Protein AF-A0A382LCH1-F1 (afdb_monomer)

Secondary structure (DSSP, 8-state):
-------HHHHHHH----S-SSSHHHHHHHHHHHHHHHHHSTTB-TTS-BHHHHHHHTT-HHHHHHHHHHHHHHHTTTSSSS-HHHHHHHHHHHHHHHHHHHHHHHHHHHHHTT-

Solvent-accessible surface area (backbone atoms only — not comparable to full-atom values): 6721 Å² total; per-residue (Å²): 133,85,83,72,87,75,52,76,71,59,55,58,66,74,65,69,69,70,90,64,95,62,66,58,53,61,52,50,56,51,46,52,57,50,54,57,48,52,70,76,39,95,47,45,46,101,82,67,56,33,71,63,59,61,37,39,75,69,74,43,34,40,62,53,21,52,51,49,29,52,50,29,62,72,35,49,56,67,61,83,36,81,37,65,67,31,58,53,49,29,53,52,28,46,56,52,24,50,54,37,46,57,53,50,54,53,54,54,54,58,62,59,72,78,107

Foldseek 3Di:
DDDPDDDPVNVCVVPPPPDDPDCVSVLVVVLVVVVVVVQVDPQQDPPRDGPLNVCLVVLNNLVVLVVLLVVLVVCACPPPGNDVVSVSSNVVSVVSNVVSVVVVVVVVVVVVVVD

pLDDT: mean 81.5, std 17.39, range [30.59, 98.5]

Structure (mmCIF, N/CA/C/O backbone):
data_AF-A0A382LCH1-F1
#
_entry.id   AF-A0A382LCH1-F1
#
loop_
_atom_site.group_PDB
_atom_site.id
_atom_site.type_symbol
_atom_site.label_atom_id
_atom_site.label_alt_id
_atom_site.label_comp_id
_atom_site.label_asym_id
_atom_site.label_entity_id
_atom_site.label_seq_id
_atom_site.pdbx_PDB_ins_code
_atom_site.Cartn_x
_atom_site.Cartn_y
_atom_site.Cartn_z
_atom_site.occupancy
_atom_site.B_iso_or_equiv
_atom_site.auth_seq_id
_atom_site.auth_comp_id
_atom_site.auth_asym_id
_atom_site.auth_atom_id
_atom_site.pdbx_PDB_model_num
ATOM 1 N N . MET A 1 1 ? 15.815 14.355 -9.493 1.00 36.97 1 MET A N 1
ATOM 2 C CA . MET A 1 1 ? 14.904 15.499 -9.274 1.00 36.97 1 MET A CA 1
ATOM 3 C C . MET A 1 1 ? 14.953 15.818 -7.784 1.00 36.97 1 MET A C 1
ATOM 5 O O . MET A 1 1 ? 14.702 14.916 -6.998 1.00 36.97 1 MET A O 1
ATOM 9 N N . LYS A 1 2 ? 15.425 17.004 -7.378 1.00 30.59 2 LYS A N 1
ATOM 10 C CA . LYS A 1 2 ? 15.464 17.397 -5.958 1.00 30.59 2 LYS A CA 1
ATOM 11 C C . LYS A 1 2 ? 14.111 18.018 -5.619 1.00 30.59 2 LYS A C 1
ATOM 13 O O . LYS A 1 2 ? 13.786 19.060 -6.179 1.00 30.59 2 LYS A O 1
ATOM 18 N N . PHE A 1 3 ? 13.329 17.376 -4.758 1.00 40.06 3 PHE A N 1
ATOM 19 C CA . PHE A 1 3 ? 12.147 18.009 -4.182 1.00 40.06 3 PHE A CA 1
ATOM 20 C C . PHE A 1 3 ? 12.634 18.937 -3.068 1.00 40.06 3 PHE A C 1
ATOM 22 O O . PHE A 1 3 ? 13.129 18.478 -2.041 1.00 40.06 3 PHE A O 1
ATOM 29 N N . ASN A 1 4 ? 12.606 20.244 -3.331 1.00 48.84 4 ASN A N 1
ATOM 30 C CA . ASN A 1 4 ? 12.900 21.255 -2.324 1.00 48.84 4 ASN A CA 1
ATOM 31 C C . ASN A 1 4 ? 11.756 21.286 -1.303 1.00 48.84 4 ASN A C 1
ATOM 33 O O . ASN A 1 4 ? 10.596 21.201 -1.693 1.00 48.84 4 ASN A O 1
ATOM 37 N N . ASN A 1 5 ? 12.134 21.389 -0.027 1.00 57.16 5 ASN A N 1
ATOM 38 C CA . ASN A 1 5 ? 11.314 21.485 1.183 1.00 57.16 5 ASN A CA 1
ATOM 39 C C . ASN A 1 5 ? 9.899 22.046 0.954 1.00 57.16 5 ASN A C 1
ATOM 41 O O . ASN A 1 5 ? 9.706 23.258 0.990 1.00 57.16 5 ASN A O 1
ATOM 45 N N . ILE A 1 6 ? 8.927 21.151 0.771 1.00 52.75 6 ILE A N 1
ATOM 46 C CA . ILE A 1 6 ? 7.509 21.479 0.912 1.00 52.75 6 ILE A CA 1
ATOM 47 C C . ILE A 1 6 ? 7.252 21.566 2.415 1.00 52.75 6 ILE A C 1
ATOM 49 O O . ILE A 1 6 ? 7.582 20.639 3.162 1.00 52.75 6 ILE A O 1
ATOM 53 N N . THR A 1 7 ? 6.738 22.699 2.876 1.00 58.38 7 THR A N 1
ATOM 54 C CA . THR A 1 7 ? 6.362 22.870 4.282 1.00 58.38 7 THR A CA 1
ATOM 55 C C . THR A 1 7 ? 5.134 22.013 4.602 1.00 58.38 7 THR A C 1
ATOM 57 O O . THR A 1 7 ? 4.312 21.738 3.729 1.00 58.38 7 THR A O 1
ATOM 60 N N . SER A 1 8 ? 4.988 21.572 5.854 1.00 55.56 8 SER A N 1
ATOM 61 C CA . SER A 1 8 ? 3.830 20.773 6.292 1.00 55.56 8 SER A CA 1
ATOM 62 C C . SER A 1 8 ? 2.488 21.434 5.934 1.00 55.56 8 SER A C 1
ATOM 64 O O . SER A 1 8 ? 1.535 20.743 5.583 1.00 55.56 8 SER A O 1
ATOM 66 N N . ASP A 1 9 ? 2.457 22.769 5.934 1.00 54.09 9 ASP A N 1
ATOM 67 C CA . ASP A 1 9 ? 1.284 23.592 5.628 1.00 54.09 9 ASP A CA 1
ATOM 68 C C . ASP A 1 9 ? 0.918 23.587 4.126 1.00 54.09 9 ASP A C 1
ATOM 70 O O . ASP A 1 9 ? -0.248 23.737 3.756 1.00 54.09 9 ASP A O 1
ATOM 74 N N . GLU A 1 10 ? 1.892 23.380 3.235 1.00 55.59 10 GLU A N 1
ATOM 75 C CA . GLU A 1 10 ? 1.663 23.269 1.786 1.00 55.59 10 GLU A CA 1
ATOM 76 C C . GLU A 1 10 ? 1.141 21.879 1.391 1.00 55.59 10 GLU A C 1
ATOM 78 O O . GLU A 1 10 ? 0.342 21.768 0.460 1.00 55.59 10 GLU A O 1
ATOM 83 N N . ILE A 1 11 ? 1.513 20.824 2.128 1.00 54.12 11 ILE A N 1
ATOM 84 C CA . ILE A 1 11 ? 0.933 19.479 1.955 1.00 54.12 11 ILE A CA 1
ATOM 85 C C . ILE A 1 11 ? -0.538 19.470 2.389 1.00 54.12 11 ILE A C 1
ATOM 87 O O . ILE A 1 11 ? -1.380 18.908 1.682 1.00 54.12 11 ILE A O 1
ATOM 91 N N . ASP A 1 12 ? -0.861 20.138 3.502 1.00 53.78 12 ASP A N 1
ATOM 92 C CA . ASP A 1 12 ? -2.234 20.240 4.013 1.00 53.78 12 ASP A CA 1
ATOM 93 C C . ASP A 1 12 ? -3.180 20.943 3.011 1.00 53.78 12 ASP A C 1
ATOM 95 O O . ASP A 1 12 ? -4.370 20.630 2.958 1.00 53.78 12 ASP A O 1
ATOM 99 N N . ASN A 1 13 ? -2.661 21.815 2.136 1.00 54.28 13 ASN A N 1
ATOM 100 C CA . ASN A 1 13 ? -3.448 22.465 1.079 1.00 54.28 13 ASN A CA 1
ATOM 101 C C . ASN A 1 13 ? -3.671 21.609 -0.183 1.00 54.28 13 ASN A C 1
ATOM 103 O O . ASN A 1 13 ? -4.619 21.871 -0.926 1.00 54.28 13 ASN A O 1
ATOM 107 N N . ILE A 1 14 ? -2.848 20.587 -0.445 1.00 55.84 14 ILE A N 1
ATOM 108 C CA . ILE A 1 14 ? -2.940 19.764 -1.670 1.00 55.84 14 ILE A CA 1
ATOM 109 C C . ILE A 1 14 ? -3.930 18.594 -1.505 1.00 55.84 14 ILE A C 1
ATOM 111 O O . ILE A 1 14 ? -4.532 18.157 -2.485 1.00 55.84 14 ILE A O 1
ATOM 115 N N . MET A 1 15 ? -4.174 18.121 -0.277 1.00 58.00 15 MET A N 1
ATOM 116 C CA . MET A 1 15 ? -5.152 17.061 0.023 1.00 58.00 15 MET A CA 1
ATOM 117 C C . MET A 1 15 ? -6.290 17.549 0.924 1.00 58.00 15 MET A C 1
ATOM 119 O O . MET A 1 15 ? -6.582 16.950 1.959 1.00 58.00 15 MET A O 1
ATOM 123 N N . ASN A 1 16 ? -6.982 18.617 0.528 1.00 64.00 16 ASN A N 1
ATOM 124 C CA . ASN A 1 16 ? -8.132 19.119 1.283 1.00 64.00 16 ASN A CA 1
ATOM 125 C C . ASN A 1 16 ? -9.398 18.266 1.032 1.00 64.00 16 ASN A C 1
ATOM 127 O O . ASN A 1 16 ? -10.417 18.743 0.529 1.00 64.00 16 ASN A O 1
ATOM 131 N N . ILE A 1 17 ? -9.340 16.975 1.391 1.00 66.38 17 ILE A N 1
ATOM 132 C CA . ILE A 1 17 ? -10.526 16.127 1.565 1.00 66.38 17 ILE A CA 1
ATOM 133 C C . ILE A 1 17 ? -11.248 16.649 2.810 1.00 66.38 17 ILE A C 1
ATOM 135 O O . ILE A 1 17 ? -10.992 16.232 3.937 1.00 66.38 17 ILE A O 1
ATOM 139 N N . THR A 1 18 ? -12.123 17.625 2.599 1.00 67.88 18 THR A N 1
ATOM 140 C CA . THR A 1 18 ? -12.970 18.215 3.635 1.00 67.88 18 THR A CA 1
ATOM 141 C C . THR A 1 18 ? -14.415 17.785 3.399 1.00 67.88 18 THR A C 1
ATOM 143 O O . THR A 1 18 ? -14.815 17.523 2.267 1.00 67.88 18 THR A O 1
ATOM 146 N N . ASN A 1 19 ? -15.202 17.683 4.474 1.00 68.88 19 ASN A N 1
ATOM 147 C CA . ASN A 1 19 ? -16.621 17.307 4.430 1.00 68.88 19 ASN A CA 1
ATOM 148 C C . ASN A 1 19 ? -16.918 15.832 4.072 1.00 68.88 19 ASN A C 1
ATOM 150 O O . ASN A 1 19 ? -17.900 15.529 3.391 1.00 68.88 19 ASN A O 1
ATOM 154 N N . THR A 1 20 ? -16.096 14.890 4.543 1.00 74.50 20 THR A N 1
ATOM 155 C CA . THR A 1 20 ? -16.433 13.463 4.453 1.00 74.50 20 THR A CA 1
ATOM 156 C C . THR A 1 20 ? -17.433 13.067 5.535 1.00 74.50 20 THR A C 1
ATOM 158 O O . THR A 1 20 ? -17.347 13.506 6.680 1.00 74.50 20 THR A O 1
ATOM 161 N N . LYS A 1 21 ? -18.395 12.206 5.181 1.00 85.06 21 LYS A N 1
ATOM 162 C CA . LYS A 1 21 ? -19.363 11.654 6.142 1.00 85.06 21 LYS A CA 1
ATOM 163 C C . LYS A 1 21 ? -18.703 10.686 7.131 1.00 85.06 21 LYS A C 1
ATOM 165 O O . LYS A 1 21 ? -19.195 10.534 8.248 1.00 85.06 21 LYS A O 1
ATOM 170 N N . PHE A 1 22 ? -17.627 10.018 6.720 1.00 88.88 22 PHE A N 1
ATOM 171 C CA . PHE A 1 22 ? -16.877 9.086 7.551 1.00 88.88 22 PHE A CA 1
ATOM 172 C C . PHE A 1 22 ? -15.456 9.621 7.808 1.00 88.88 22 PHE A C 1
ATOM 174 O O . PHE A 1 22 ? -15.140 10.786 7.556 1.00 88.88 22 PHE A O 1
ATOM 181 N N . ASN A 1 23 ? -14.597 8.782 8.385 1.00 88.25 23 ASN A N 1
ATOM 182 C CA . ASN A 1 23 ? -13.244 9.148 8.805 1.00 88.25 23 ASN A CA 1
ATOM 183 C C . ASN A 1 23 ? -12.190 9.011 7.689 1.00 88.25 23 ASN A C 1
ATOM 185 O O . ASN A 1 23 ? -11.015 8.790 7.989 1.00 88.25 23 ASN A O 1
ATOM 189 N N . GLU A 1 24 ? -12.575 9.107 6.413 1.00 89.19 24 GLU A N 1
ATOM 190 C CA . GLU A 1 24 ? -11.668 8.901 5.279 1.00 89.19 24 GLU A CA 1
ATOM 191 C C . GLU A 1 24 ? -10.494 9.879 5.297 1.00 89.19 24 GLU A C 1
ATOM 193 O O . GLU A 1 24 ? -9.356 9.442 5.142 1.00 89.19 24 GLU A O 1
ATOM 198 N N . ALA A 1 25 ? -10.747 11.166 5.562 1.00 87.00 25 ALA A N 1
ATOM 199 C CA . ALA A 1 25 ? -9.700 12.187 5.628 1.00 87.00 25 ALA A CA 1
ATOM 200 C C . ALA A 1 25 ? -8.601 11.819 6.645 1.00 87.00 25 ALA A C 1
ATOM 202 O O . ALA A 1 25 ? -7.410 11.842 6.334 1.00 87.00 25 ALA A O 1
ATOM 203 N N . GLU A 1 26 ? -9.000 11.386 7.844 1.00 88.81 26 GLU A N 1
ATOM 204 C CA . GLU A 1 26 ? -8.059 10.963 8.885 1.00 88.81 26 GLU A CA 1
ATOM 205 C C . GLU A 1 26 ? -7.353 9.647 8.521 1.00 88.81 26 GLU A C 1
ATOM 207 O O . GLU A 1 26 ? -6.150 9.499 8.743 1.00 88.81 26 GLU A O 1
ATOM 212 N N . ASN A 1 27 ? -8.061 8.687 7.915 1.00 92.44 27 ASN A N 1
ATOM 213 C CA . ASN A 1 27 ? -7.446 7.439 7.456 1.00 92.44 27 ASN A CA 1
ATOM 214 C C . ASN A 1 27 ? -6.374 7.693 6.387 1.00 92.44 27 ASN A C 1
ATOM 216 O O . ASN A 1 27 ? -5.307 7.082 6.452 1.00 92.44 27 ASN A O 1
ATOM 220 N N . ILE A 1 28 ? -6.630 8.604 5.446 1.00 90.50 28 ILE A N 1
ATOM 221 C CA . ILE A 1 28 ? -5.681 8.992 4.395 1.00 90.50 28 ILE A CA 1
ATOM 222 C C . ILE A 1 28 ? -4.482 9.714 5.010 1.00 90.50 28 ILE A C 1
ATOM 224 O O . ILE A 1 28 ? -3.345 9.354 4.716 1.00 90.50 28 ILE A O 1
ATOM 228 N N . LYS A 1 29 ? -4.697 10.637 5.954 1.00 89.44 29 LYS A N 1
ATOM 229 C CA . LYS A 1 29 ? -3.603 11.303 6.682 1.00 89.44 29 LYS A CA 1
ATOM 230 C C . LYS A 1 29 ? -2.684 10.305 7.391 1.00 89.44 29 LYS A C 1
ATOM 232 O O . LYS A 1 29 ? -1.459 10.438 7.365 1.00 89.44 29 LYS A O 1
ATOM 237 N N . GLN A 1 30 ? -3.258 9.288 8.028 1.00 91.44 30 GLN A N 1
ATOM 238 C CA . GLN A 1 30 ? -2.482 8.234 8.682 1.00 91.44 30 GLN A CA 1
ATOM 239 C C . GLN A 1 30 ? -1.783 7.310 7.683 1.00 91.44 30 GLN A C 1
ATOM 241 O O . GLN A 1 30 ? -0.663 6.873 7.951 1.00 91.44 30 GLN A O 1
ATOM 246 N N . LEU A 1 31 ? -2.416 7.028 6.543 1.00 93.00 31 LEU A N 1
ATOM 247 C CA . LEU A 1 31 ? -1.818 6.272 5.448 1.00 93.00 31 LEU A CA 1
ATOM 248 C C . LEU A 1 31 ? -0.592 6.990 4.882 1.00 93.00 31 LEU A C 1
ATOM 250 O O . LEU A 1 31 ? 0.439 6.345 4.725 1.00 93.00 31 LEU A O 1
ATOM 254 N N . THR A 1 32 ? -0.663 8.304 4.655 1.00 90.00 32 THR A N 1
ATOM 255 C CA . THR A 1 32 ? 0.477 9.110 4.189 1.00 90.00 32 THR A CA 1
ATOM 256 C C . THR A 1 32 ? 1.675 8.943 5.121 1.00 90.00 32 THR A C 1
ATOM 258 O O . THR A 1 32 ? 2.735 8.490 4.693 1.00 90.00 32 THR A O 1
ATOM 261 N N . LYS A 1 33 ? 1.474 9.159 6.429 1.00 90.19 33 LYS A N 1
ATOM 262 C CA . LYS A 1 33 ? 2.524 8.964 7.446 1.00 90.19 33 LYS A CA 1
ATOM 263 C C . LYS A 1 33 ? 3.054 7.529 7.478 1.00 90.19 33 LYS A C 1
ATOM 265 O O . LYS A 1 33 ? 4.241 7.297 7.705 1.00 90.19 33 LYS A O 1
ATOM 270 N N . TYR A 1 34 ? 2.172 6.546 7.300 1.00 90.81 34 TYR A N 1
ATOM 271 C CA . TYR A 1 34 ? 2.559 5.141 7.251 1.00 90.81 34 TYR A CA 1
ATOM 272 C C . TYR A 1 34 ? 3.460 4.848 6.045 1.00 90.81 34 TYR A C 1
ATOM 274 O O . TYR A 1 34 ? 4.509 4.230 6.226 1.00 90.81 34 TYR A O 1
ATOM 282 N N . VAL A 1 35 ? 3.090 5.314 4.850 1.00 88.81 35 VAL A N 1
ATOM 283 C CA . VAL A 1 35 ? 3.872 5.140 3.619 1.00 88.81 35 VAL A CA 1
ATOM 284 C C . VAL A 1 35 ? 5.231 5.826 3.752 1.00 88.81 35 VAL A C 1
ATOM 286 O O . VAL A 1 35 ? 6.247 5.161 3.569 1.00 88.81 35 VAL A O 1
ATOM 289 N N . GLU A 1 36 ? 5.291 7.085 4.193 1.00 86.88 36 GLU A N 1
ATOM 290 C CA . GLU A 1 36 ? 6.554 7.804 4.455 1.00 86.88 36 GLU A CA 1
ATOM 291 C C . GLU A 1 36 ? 7.486 7.020 5.393 1.00 86.88 36 GLU A C 1
ATOM 293 O O . GLU A 1 36 ? 8.695 6.892 5.160 1.00 86.88 36 GLU A O 1
ATOM 298 N N . LYS A 1 37 ? 6.916 6.411 6.439 1.00 86.25 37 LYS A N 1
ATOM 299 C CA . LYS A 1 37 ? 7.669 5.560 7.364 1.00 86.25 37 LYS A CA 1
ATOM 300 C C . LYS A 1 37 ? 8.248 4.313 6.688 1.00 86.25 37 LYS A C 1
ATOM 302 O O . LYS A 1 37 ? 9.304 3.836 7.100 1.00 86.25 37 LYS A O 1
ATOM 307 N N . THR A 1 38 ? 7.595 3.762 5.666 1.00 84.12 38 THR A N 1
ATOM 308 C CA . THR A 1 38 ? 8.127 2.581 4.964 1.00 84.12 38 THR A CA 1
ATOM 309 C C . THR A 1 38 ? 9.376 2.882 4.138 1.00 84.12 38 THR A C 1
ATOM 311 O O . THR A 1 38 ? 10.240 2.014 4.046 1.00 84.12 38 THR A O 1
ATOM 314 N N . TYR A 1 39 ? 9.531 4.117 3.652 1.00 77.38 39 TYR A N 1
ATOM 315 C CA . TYR A 1 39 ? 10.728 4.567 2.929 1.00 77.38 39 TYR A CA 1
ATOM 316 C C . TYR A 1 39 ? 11.903 4.929 3.854 1.00 77.38 39 TYR A C 1
ATOM 318 O O . TYR A 1 39 ? 13.060 4.813 3.45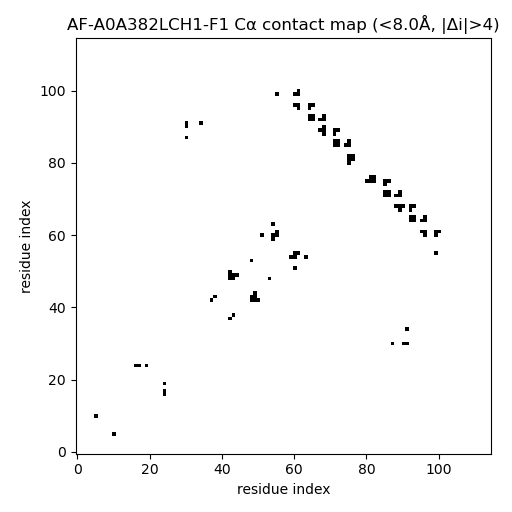3 1.00 77.38 39 TYR A O 1
ATOM 326 N N . SER A 1 40 ? 11.624 5.342 5.096 1.00 71.00 40 SER A N 1
ATOM 327 C CA . SER A 1 40 ? 12.647 5.670 6.110 1.00 71.00 40 SER A CA 1
ATOM 328 C C . SER A 1 40 ? 13.087 4.476 6.973 1.00 71.00 40 SER A C 1
ATOM 330 O O . SER A 1 40 ? 14.043 4.588 7.738 1.00 71.00 40 SER A O 1
ATOM 332 N N . GLY A 1 41 ? 12.397 3.335 6.876 1.00 63.69 41 GLY A N 1
ATOM 333 C CA . GLY A 1 41 ? 12.697 2.117 7.633 1.00 63.69 41 GLY A CA 1
ATOM 334 C C . GLY A 1 41 ? 13.682 1.147 6.957 1.00 63.69 41 GLY A C 1
ATOM 335 O O . GLY A 1 41 ? 14.308 1.446 5.947 1.00 63.69 41 GLY A O 1
ATOM 336 N N . HIS A 1 42 ? 13.765 -0.073 7.507 1.00 51.09 42 HIS A N 1
ATOM 337 C CA . HIS A 1 42 ? 14.661 -1.184 7.118 1.00 51.09 42 HIS A CA 1
ATOM 338 C C . HIS A 1 42 ? 14.519 -1.731 5.676 1.00 51.09 42 HIS A C 1
ATOM 340 O O . HIS A 1 42 ? 15.135 -2.746 5.356 1.00 51.09 42 HIS A O 1
ATOM 346 N N . TYR A 1 43 ? 13.704 -1.117 4.815 1.00 49.50 43 TYR A N 1
ATOM 347 C CA . TYR A 1 43 ? 13.471 -1.586 3.442 1.00 49.50 43 TYR A CA 1
ATOM 348 C C . TYR A 1 43 ? 14.425 -0.986 2.416 1.00 49.50 43 TYR A C 1
ATOM 350 O O . TYR A 1 43 ? 14.437 -1.432 1.275 1.00 49.50 43 TYR A O 1
ATOM 358 N N . THR A 1 44 ? 15.243 -0.024 2.823 1.00 51.00 44 THR A N 1
ATOM 359 C CA . THR A 1 44 ? 16.223 0.624 1.963 1.00 51.00 44 THR A CA 1
ATOM 360 C C . THR A 1 44 ? 17.584 -0.012 2.235 1.00 51.00 44 THR A C 1
ATOM 362 O O . THR A 1 44 ? 18.128 0.117 3.333 1.00 51.00 44 THR A O 1
ATOM 365 N N . SER A 1 45 ? 18.135 -0.750 1.266 1.00 56.62 45 SER A N 1
ATOM 366 C CA . SER A 1 45 ? 19.531 -1.210 1.347 1.00 56.62 45 SER A CA 1
ATOM 367 C C . SER A 1 45 ? 20.486 -0.012 1.458 1.00 56.62 45 SER A C 1
ATOM 369 O O . SER A 1 45 ? 20.106 1.117 1.149 1.00 56.62 45 SER A O 1
ATOM 371 N N . ALA A 1 46 ? 21.751 -0.238 1.835 1.00 58.12 46 ALA A N 1
ATOM 372 C CA . ALA A 1 46 ? 22.777 0.818 1.883 1.00 58.12 46 ALA A CA 1
ATOM 373 C C . ALA A 1 46 ? 22.912 1.617 0.562 1.00 58.12 46 ALA A C 1
ATOM 375 O O . ALA A 1 46 ? 23.441 2.725 0.563 1.00 58.12 46 ALA A O 1
ATOM 376 N N . ASN A 1 47 ? 22.386 1.071 -0.541 1.00 60.00 47 ASN A N 1
ATOM 377 C CA . ASN A 1 47 ? 22.429 1.639 -1.885 1.00 60.00 47 ASN A CA 1
ATOM 378 C C . ASN A 1 47 ? 21.083 2.241 -2.337 1.00 60.00 47 ASN A C 1
ATOM 380 O O . ASN A 1 47 ? 20.950 2.604 -3.502 1.00 60.00 47 ASN A O 1
ATOM 384 N N . GLY A 1 48 ? 20.067 2.307 -1.471 1.00 65.75 48 GLY A N 1
ATOM 385 C CA . GLY A 1 48 ? 18.754 2.859 -1.826 1.00 65.75 48 GLY A CA 1
ATOM 386 C C . GLY A 1 48 ? 17.760 1.865 -2.439 1.00 65.75 48 GLY A C 1
ATOM 387 O O . GLY A 1 48 ? 16.595 2.212 -2.583 1.00 65.75 48 GLY A O 1
ATOM 388 N N . ILE A 1 49 ? 18.191 0.642 -2.776 1.00 69.88 49 ILE A N 1
ATOM 389 C CA . ILE A 1 49 ? 17.353 -0.374 -3.443 1.00 69.88 49 ILE A CA 1
ATOM 390 C C . ILE A 1 49 ? 16.409 -1.024 -2.431 1.00 69.88 49 ILE A C 1
ATOM 392 O O . ILE A 1 49 ? 16.881 -1.510 -1.392 1.00 69.88 49 ILE A O 1
ATOM 396 N N . GLN A 1 50 ? 15.118 -1.071 -2.761 1.00 80.62 50 GLN A N 1
ATOM 397 C CA . GLN A 1 50 ? 14.073 -1.747 -1.999 1.00 80.62 50 GLN A CA 1
ATOM 398 C C . GLN A 1 50 ? 13.759 -3.138 -2.554 1.00 80.62 50 GLN A C 1
ATOM 400 O O . GLN A 1 50 ? 13.910 -3.415 -3.743 1.00 80.62 50 GLN A O 1
ATOM 405 N N . SER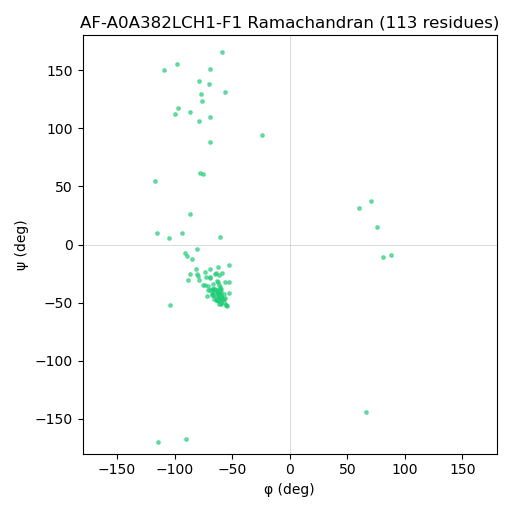 A 1 51 ? 13.234 -4.026 -1.704 1.00 85.06 51 SER A N 1
ATOM 406 C CA . SER A 1 51 ? 12.754 -5.343 -2.150 1.00 85.06 51 SER A CA 1
ATOM 407 C C . SER A 1 51 ? 11.699 -5.234 -3.253 1.00 85.06 51 SER A C 1
ATOM 409 O O . SER A 1 51 ? 11.636 -6.101 -4.119 1.00 85.06 51 SER A O 1
ATOM 411 N N . MET A 1 52 ? 10.886 -4.171 -3.236 1.00 89.75 52 MET A N 1
ATOM 412 C CA . MET A 1 52 ? 9.887 -3.929 -4.274 1.00 89.75 52 MET A CA 1
ATOM 413 C C . MET A 1 52 ? 10.532 -3.655 -5.639 1.00 89.75 52 MET A C 1
ATOM 415 O O . MET A 1 52 ? 10.048 -4.190 -6.629 1.00 89.75 52 MET A O 1
ATOM 419 N N . ASP A 1 53 ? 11.657 -2.935 -5.693 1.00 88.56 53 ASP A N 1
ATOM 420 C CA . ASP A 1 53 ? 12.381 -2.657 -6.944 1.00 88.56 53 ASP A CA 1
ATOM 421 C C . ASP A 1 53 ? 12.869 -3.959 -7.602 1.00 88.56 53 ASP A C 1
ATOM 423 O O . ASP A 1 53 ? 12.745 -4.167 -8.812 1.00 88.56 53 ASP A O 1
ATOM 427 N N . LEU A 1 54 ? 13.382 -4.886 -6.787 1.00 90.31 54 LEU A N 1
ATOM 428 C CA . LEU A 1 54 ? 13.833 -6.202 -7.250 1.00 90.31 54 LEU A CA 1
ATOM 429 C C . LEU A 1 54 ? 12.666 -7.074 -7.736 1.00 90.31 54 LEU A C 1
ATOM 431 O O . LEU A 1 54 ? 12.788 -7.800 -8.719 1.00 90.31 54 LEU A O 1
ATOM 435 N N . ILE A 1 55 ? 11.518 -7.009 -7.062 1.00 93.06 55 ILE A N 1
ATOM 436 C CA . ILE A 1 55 ? 10.329 -7.776 -7.450 1.00 93.06 55 ILE A CA 1
ATOM 437 C C . ILE A 1 55 ? 9.704 -7.197 -8.727 1.00 93.06 55 ILE A C 1
ATOM 439 O O . ILE A 1 55 ? 9.363 -7.959 -9.635 1.00 93.06 55 ILE A O 1
ATOM 443 N N . SER A 1 56 ? 9.586 -5.873 -8.819 1.00 93.00 56 SER A N 1
ATOM 444 C CA . SER A 1 56 ? 9.058 -5.160 -9.986 1.00 93.00 56 SER A CA 1
ATOM 445 C C . SER A 1 56 ? 9.907 -5.440 -11.229 1.00 93.00 56 SER A C 1
ATOM 447 O O . SER A 1 56 ? 9.387 -5.911 -12.240 1.00 93.00 56 SER A O 1
ATOM 449 N N . SER A 1 57 ? 11.238 -5.330 -11.119 1.00 91.75 57 SER A N 1
ATOM 450 C CA . SER A 1 57 ? 12.167 -5.653 -12.219 1.00 91.75 57 SER A CA 1
ATOM 451 C C . SER A 1 57 ? 12.125 -7.116 -12.681 1.00 91.75 57 SER A C 1
ATOM 453 O O . SER A 1 57 ? 12.509 -7.407 -13.811 1.00 91.75 57 SER A O 1
ATOM 455 N N . SER A 1 58 ? 11.609 -8.039 -11.860 1.00 93.12 58 SER A N 1
ATOM 456 C CA . SER A 1 58 ? 11.369 -9.432 -12.267 1.00 93.12 58 SER A CA 1
ATOM 457 C C . SER A 1 58 ? 10.070 -9.641 -13.064 1.00 93.12 58 SER A C 1
ATOM 459 O O . SER A 1 58 ? 9.788 -10.764 -13.482 1.00 93.12 58 SER A O 1
ATOM 461 N N . GLY A 1 59 ? 9.254 -8.596 -13.243 1.00 91.69 59 GLY A N 1
ATOM 462 C CA . GLY A 1 59 ? 7.939 -8.669 -13.889 1.00 91.69 59 GLY A CA 1
ATOM 463 C C . GLY A 1 59 ? 6.844 -9.283 -13.010 1.00 91.69 59 GLY A C 1
ATOM 464 O O . GLY A 1 59 ? 5.795 -9.669 -13.518 1.00 91.69 59 GLY A O 1
ATOM 465 N N . ARG A 1 60 ? 7.076 -9.408 -11.695 1.00 94.81 60 ARG A N 1
ATOM 466 C CA . ARG A 1 60 ? 6.160 -10.076 -10.745 1.00 94.81 60 ARG A CA 1
ATOM 467 C C . ARG A 1 60 ? 5.563 -9.132 -9.698 1.00 94.81 60 ARG A C 1
ATOM 469 O O . ARG A 1 60 ? 4.960 -9.600 -8.732 1.00 94.81 60 ARG A O 1
ATOM 476 N N . GLY A 1 61 ? 5.742 -7.820 -9.859 1.00 95.75 61 GLY A N 1
ATOM 477 C CA . GLY A 1 61 ? 5.304 -6.817 -8.886 1.00 95.75 61 GLY A CA 1
ATOM 478 C C . GLY A 1 61 ? 3.797 -6.815 -8.652 1.00 95.75 61 GLY A C 1
ATOM 479 O O . GLY A 1 61 ? 3.366 -6.882 -7.500 1.00 95.75 61 GLY A O 1
ATOM 480 N N . LEU A 1 62 ? 2.994 -6.841 -9.719 1.00 97.00 62 LEU A N 1
ATOM 481 C CA . LEU A 1 62 ? 1.532 -6.855 -9.606 1.00 97.00 62 LEU A CA 1
ATOM 482 C C . LEU A 1 62 ? 1.024 -8.078 -8.820 1.00 97.00 62 LEU A C 1
ATOM 484 O O . LEU A 1 62 ? 0.305 -7.924 -7.830 1.00 97.00 62 LEU A O 1
ATOM 488 N N . ASP A 1 63 ? 1.457 -9.282 -9.202 1.00 97.12 63 ASP A N 1
ATOM 489 C CA . ASP A 1 63 ? 1.083 -10.532 -8.524 1.00 97.12 63 ASP A CA 1
ATOM 490 C C . ASP A 1 63 ? 1.509 -10.528 -7.052 1.00 97.12 63 ASP A C 1
ATOM 492 O O . ASP A 1 63 ? 0.761 -10.953 -6.164 1.00 97.12 63 ASP A O 1
ATOM 496 N N . PHE A 1 64 ? 2.709 -10.018 -6.770 1.00 96.94 64 PHE A N 1
ATOM 497 C CA . PHE A 1 64 ? 3.217 -9.894 -5.411 1.00 96.94 64 PHE A CA 1
ATOM 498 C C . PHE A 1 64 ? 2.345 -8.967 -4.554 1.00 96.94 64 PHE A C 1
ATOM 500 O O . PHE A 1 64 ? 2.014 -9.310 -3.410 1.00 96.94 64 PHE A O 1
ATOM 507 N N . CYS A 1 65 ? 1.944 -7.812 -5.084 1.00 97.94 65 CYS A N 1
ATOM 508 C CA . CYS A 1 65 ? 1.094 -6.864 -4.372 1.00 97.94 65 CYS A CA 1
ATOM 509 C C . CYS A 1 65 ? -0.302 -7.442 -4.107 1.00 97.94 65 CYS A C 1
ATOM 511 O O . CYS A 1 65 ? -0.758 -7.427 -2.960 1.00 97.94 65 CYS A O 1
ATOM 513 N N . LEU A 1 66 ? -0.940 -8.044 -5.115 1.00 98.31 66 LEU A N 1
ATOM 514 C CA . LEU A 1 66 ? -2.256 -8.677 -4.964 1.00 98.31 66 LEU A CA 1
ATOM 515 C C . LEU A 1 66 ? -2.221 -9.855 -3.978 1.00 98.31 66 LEU A C 1
ATOM 517 O O . LEU A 1 66 ? -3.105 -9.985 -3.126 1.00 98.31 66 LEU A O 1
ATOM 521 N N . GLY A 1 67 ? -1.160 -10.664 -4.007 1.00 98.25 67 GLY A N 1
ATOM 522 C CA . GLY A 1 67 ? -0.944 -11.725 -3.022 1.00 98.25 67 GLY A CA 1
ATOM 523 C C . GLY A 1 67 ? -0.836 -11.189 -1.590 1.00 98.25 67 GLY A C 1
ATOM 524 O O . GLY A 1 67 ? -1.359 -11.795 -0.651 1.00 98.25 67 GLY A O 1
ATOM 525 N N . ASN A 1 68 ? -0.215 -10.022 -1.395 1.0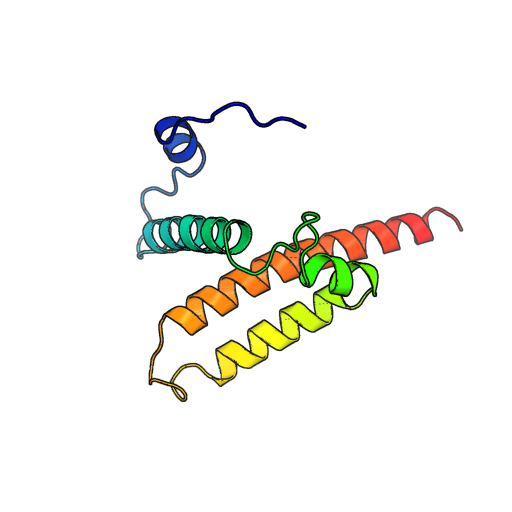0 98.19 68 ASN A N 1
ATOM 526 C CA . ASN A 1 68 ? -0.153 -9.375 -0.085 1.00 98.19 68 ASN A CA 1
ATOM 527 C C . ASN A 1 68 ? -1.506 -8.802 0.357 1.00 98.19 68 ASN A C 1
ATOM 529 O O . ASN A 1 68 ? -1.853 -8.961 1.530 1.00 98.19 68 ASN A O 1
ATOM 533 N N . VAL A 1 69 ? -2.285 -8.205 -0.550 1.00 98.38 69 VAL A N 1
ATOM 534 C CA . VAL A 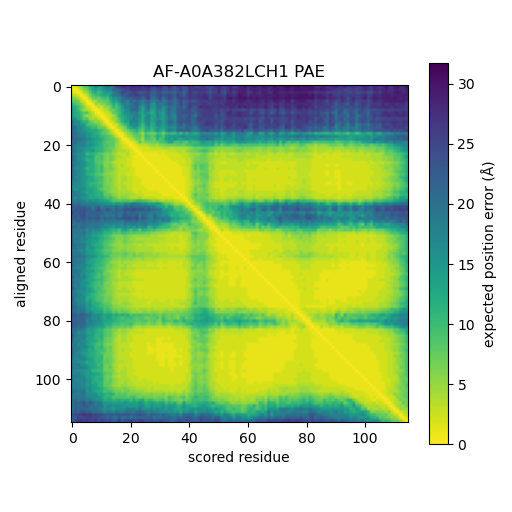1 69 ? -3.668 -7.780 -0.267 1.00 98.38 69 VAL A CA 1
ATOM 535 C C . VAL A 1 69 ? -4.485 -8.969 0.240 1.00 98.38 69 VAL A C 1
ATOM 537 O O . VAL A 1 69 ? -5.041 -8.906 1.340 1.00 98.38 69 VAL A O 1
ATOM 540 N N . LEU A 1 70 ? -4.469 -10.090 -0.489 1.00 98.25 70 LEU A N 1
ATOM 541 C CA . LEU A 1 70 ? -5.169 -11.315 -0.096 1.00 98.25 70 LEU A CA 1
ATOM 542 C C . LEU A 1 70 ? -4.681 -11.844 1.260 1.00 98.25 70 LEU A C 1
ATOM 544 O O . LEU A 1 70 ? -5.488 -12.176 2.132 1.00 98.25 70 LEU A O 1
ATOM 548 N N . LYS A 1 71 ? -3.361 -11.879 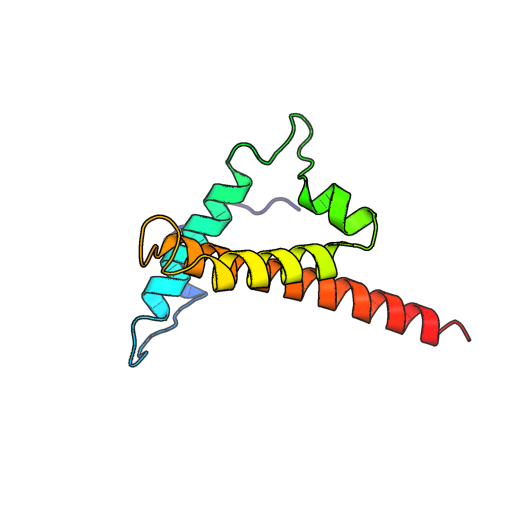1.475 1.00 96.94 71 LYS A N 1
ATOM 549 C CA . LYS A 1 71 ? -2.760 -12.306 2.744 1.00 96.94 71 LYS A CA 1
ATOM 550 C C . LYS A 1 71 ? -3.298 -11.488 3.918 1.00 96.94 71 LYS A C 1
ATOM 552 O O . LYS A 1 71 ? -3.745 -12.081 4.899 1.00 96.94 71 LYS A O 1
ATOM 557 N N . TYR A 1 72 ? -3.268 -10.157 3.849 1.00 97.62 72 TYR A N 1
ATOM 558 C CA . TYR A 1 72 ? -3.694 -9.312 4.971 1.00 97.62 72 TYR A CA 1
ATOM 559 C C . TYR A 1 72 ? -5.211 -9.295 5.157 1.00 97.62 72 TYR A C 1
ATOM 561 O O . TYR A 1 72 ? -5.663 -9.338 6.301 1.00 97.62 72 TYR A O 1
ATOM 569 N N . ALA A 1 73 ? -5.988 -9.366 4.074 1.00 96.94 73 ALA A N 1
ATOM 570 C CA . ALA A 1 73 ? -7.434 -9.564 4.156 1.00 96.94 73 ALA A CA 1
ATOM 571 C C . ALA A 1 73 ? -7.778 -10.880 4.871 1.00 96.94 73 ALA A C 1
ATOM 573 O O . ALA A 1 73 ? -8.592 -10.900 5.790 1.00 96.94 73 ALA A O 1
ATOM 574 N N . SER A 1 74 ? -7.088 -11.973 4.529 1.00 95.44 74 SER A N 1
ATOM 575 C CA . SER A 1 74 ? -7.309 -13.283 5.155 1.00 95.44 74 SER A CA 1
ATOM 576 C C . SER A 1 74 ? -6.854 -13.363 6.620 1.00 95.44 74 SER A C 1
ATOM 578 O O . SER A 1 74 ? -7.296 -14.263 7.344 1.00 95.44 74 SER A O 1
ATOM 580 N N . ARG A 1 75 ? -5.952 -12.462 7.039 1.00 95.69 75 ARG A N 1
ATOM 581 C CA . ARG A 1 75 ? -5.343 -12.404 8.377 1.00 95.69 75 ARG A CA 1
ATOM 582 C C . ARG A 1 75 ? -6.151 -11.566 9.365 1.00 95.69 75 ARG A C 1
ATOM 584 O O . ARG A 1 75 ? -6.114 -11.868 10.562 1.00 95.69 75 ARG A O 1
ATOM 591 N N . TYR A 1 76 ? -6.859 -10.550 8.876 1.00 96.00 76 TYR A N 1
ATOM 592 C CA . TYR A 1 76 ? -7.667 -9.660 9.700 1.00 96.00 76 TYR A CA 1
ATOM 593 C C . TYR A 1 76 ? -8.695 -10.451 10.522 1.00 96.00 76 TYR A C 1
ATOM 595 O O . TYR A 1 76 ? -9.366 -11.346 10.010 1.00 96.00 76 TYR A O 1
ATOM 603 N N . GLY A 1 77 ? -8.777 -10.172 11.824 1.00 91.69 77 GLY A N 1
ATOM 604 C CA . GLY A 1 77 ? -9.645 -10.904 12.750 1.00 91.69 77 GLY A CA 1
ATOM 605 C C . GLY A 1 77 ? -9.070 -12.234 13.254 1.00 91.69 77 GLY A C 1
ATOM 606 O O . GLY A 1 77 ? -9.606 -12.784 14.211 1.00 91.69 77 GLY A O 1
ATOM 607 N N . LYS A 1 78 ? -7.971 -12.741 12.674 1.00 90.31 78 LYS A N 1
ATOM 608 C CA . LYS A 1 78 ? -7.334 -14.007 13.087 1.00 90.31 78 LYS A CA 1
ATOM 609 C C . LYS A 1 78 ? -6.065 -13.787 13.898 1.00 90.31 78 LYS A C 1
ATOM 611 O O . LYS A 1 78 ? -5.918 -14.341 14.983 1.00 90.31 78 LYS A O 1
ATOM 616 N N . LYS A 1 79 ? -5.128 -12.982 13.384 1.00 83.12 79 LYS A N 1
ATOM 617 C CA . LYS A 1 79 ? -3.855 -12.705 14.069 1.00 83.12 79 LYS A CA 1
ATOM 618 C C . LYS A 1 79 ? -3.952 -11.389 14.832 1.00 83.12 79 LYS A C 1
ATOM 620 O O . LYS A 1 79 ? -4.070 -10.337 14.216 1.00 83.12 79 LYS A O 1
ATOM 625 N N . ASN A 1 80 ? -3.823 -11.452 16.156 1.00 84.19 80 ASN A N 1
ATOM 626 C CA . ASN A 1 80 ? -3.967 -10.306 17.065 1.00 84.19 80 ASN A CA 1
ATOM 627 C C . ASN A 1 80 ? -5.365 -9.653 16.995 1.00 84.19 80 ASN A C 1
ATOM 629 O O . ASN A 1 80 ? -5.498 -8.444 17.169 1.00 84.19 80 ASN A O 1
ATOM 633 N N . GLY A 1 81 ? -6.406 -10.449 16.722 1.00 88.56 81 GLY A N 1
ATOM 634 C CA . GLY A 1 81 ? -7.788 -9.979 16.619 1.00 88.56 81 GLY A CA 1
ATOM 635 C C . GLY A 1 81 ? -8.028 -9.046 15.428 1.00 88.56 81 GLY A C 1
ATOM 636 O O . GLY A 1 81 ? -7.458 -9.224 14.350 1.00 88.56 81 GLY A O 1
ATOM 637 N N . ALA A 1 82 ? -8.898 -8.051 15.614 1.00 86.94 82 ALA A N 1
ATOM 638 C CA . ALA A 1 82 ? -9.249 -7.043 14.611 1.00 86.94 82 ALA A CA 1
ATOM 639 C C . ALA A 1 82 ? -8.133 -5.990 14.438 1.00 86.94 82 ALA A C 1
ATOM 641 O O . ALA A 1 82 ? -8.322 -4.798 14.685 1.00 86.94 82 ALA A O 1
ATOM 642 N N . ASN A 1 83 ? -6.940 -6.433 14.038 1.00 90.81 83 ASN A N 1
ATOM 643 C CA . ASN A 1 83 ? -5.765 -5.578 13.941 1.00 90.81 83 ASN A CA 1
ATOM 644 C C . ASN A 1 83 ? -5.896 -4.557 12.795 1.00 90.81 83 ASN A C 1
ATOM 646 O O . ASN A 1 83 ? -5.788 -4.905 11.619 1.00 90.81 83 ASN A O 1
ATOM 650 N N . ARG A 1 84 ? -6.060 -3.271 13.132 1.00 93.12 84 ARG A N 1
ATOM 651 C CA . ARG A 1 84 ? -6.155 -2.168 12.157 1.00 93.12 84 ARG A CA 1
ATOM 652 C C . ARG A 1 84 ? -4.926 -2.051 11.250 1.00 93.12 84 ARG A C 1
ATOM 654 O O . ARG A 1 84 ? -5.040 -1.566 10.127 1.00 93.12 84 ARG A O 1
ATOM 661 N N . GLU A 1 85 ? -3.763 -2.532 11.684 1.00 92.56 85 GLU A N 1
ATOM 662 C CA . GLU A 1 85 ? -2.575 -2.549 10.832 1.00 92.56 85 GLU A CA 1
ATOM 663 C C . GLU A 1 85 ? -2.724 -3.443 9.597 1.00 92.56 85 GLU A C 1
ATOM 665 O O . GLU A 1 85 ? -2.009 -3.229 8.620 1.00 92.56 85 GLU A O 1
ATOM 670 N N . ASP A 1 86 ? -3.592 -4.458 9.627 1.00 95.88 86 ASP A N 1
ATOM 671 C CA . ASP A 1 86 ? -3.879 -5.262 8.436 1.00 95.88 86 ASP A CA 1
ATOM 672 C C . ASP A 1 86 ? -4.599 -4.435 7.381 1.00 95.88 86 ASP A C 1
ATOM 674 O O . ASP A 1 86 ? -4.202 -4.468 6.220 1.00 95.88 86 ASP A O 1
ATOM 678 N N . LEU A 1 87 ? -5.572 -3.618 7.791 1.00 96.25 87 LEU A N 1
ATOM 679 C CA . LEU A 1 87 ? -6.276 -2.703 6.892 1.00 96.25 87 LEU A CA 1
ATOM 680 C C . LEU A 1 87 ? -5.311 -1.680 6.280 1.00 96.25 87 LEU A C 1
ATOM 682 O O . LEU A 1 87 ? -5.348 -1.441 5.077 1.00 96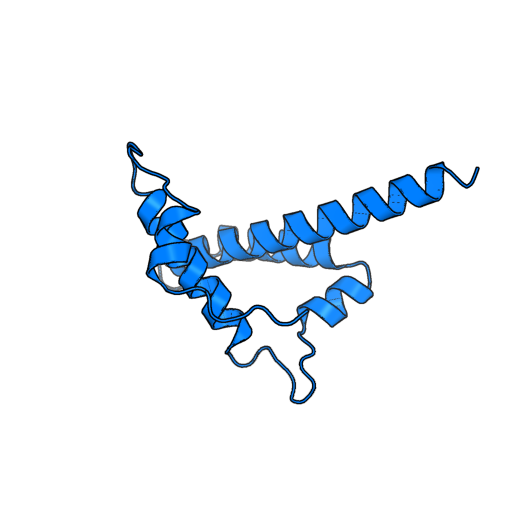.25 87 LEU A O 1
ATOM 686 N N . MET A 1 88 ? -4.383 -1.146 7.078 1.00 95.81 88 MET A N 1
ATOM 687 C CA . MET A 1 88 ? -3.364 -0.219 6.576 1.00 95.81 88 MET A CA 1
ATOM 688 C C . MET A 1 88 ? -2.436 -0.880 5.543 1.00 95.81 88 MET A C 1
ATOM 690 O O . MET A 1 88 ? -2.135 -0.295 4.503 1.00 95.81 88 MET A O 1
ATOM 694 N N . LYS A 1 89 ? -2.015 -2.129 5.792 1.00 95.56 89 LYS A N 1
ATOM 695 C CA . LYS A 1 89 ? -1.196 -2.896 4.842 1.00 95.56 89 LYS A CA 1
ATOM 696 C C . LYS A 1 89 ? -1.970 -3.225 3.563 1.00 95.56 89 LYS A C 1
ATOM 698 O O . LYS A 1 89 ? -1.381 -3.149 2.492 1.00 95.56 89 LYS A O 1
ATOM 703 N N . ILE A 1 90 ? -3.264 -3.542 3.651 1.00 97.75 90 ILE A N 1
ATOM 704 C CA . ILE A 1 90 ? -4.123 -3.748 2.472 1.00 97.75 90 ILE A CA 1
ATOM 705 C C . ILE A 1 90 ? -4.112 -2.500 1.586 1.00 97.75 90 ILE A C 1
ATOM 707 O O . ILE A 1 90 ? -3.847 -2.617 0.391 1.00 97.75 90 ILE A O 1
ATOM 711 N N . ILE A 1 91 ? -4.332 -1.314 2.161 1.00 97.69 91 ILE A N 1
ATOM 712 C CA . ILE A 1 91 ? -4.360 -0.068 1.386 1.00 97.69 91 ILE A CA 1
ATOM 713 C C . ILE A 1 91 ? -2.988 0.212 0.758 1.00 97.69 91 ILE A C 1
ATOM 715 O O . ILE A 1 91 ? -2.914 0.481 -0.436 1.00 97.69 91 ILE A O 1
ATOM 719 N N . HIS A 1 92 ? -1.892 0.066 1.509 1.00 96.00 92 HIS A N 1
ATOM 720 C CA . HIS A 1 92 ? -0.544 0.268 0.963 1.00 96.00 92 HIS A CA 1
ATOM 721 C C . HIS A 1 92 ? -0.242 -0.692 -0.201 1.00 96.00 92 HIS A C 1
ATOM 723 O O . HIS A 1 92 ? 0.133 -0.242 -1.280 1.00 96.00 92 HIS A O 1
ATOM 729 N N . TYR A 1 93 ? -0.466 -2.000 -0.050 1.00 97.25 93 TYR A N 1
ATOM 730 C CA . TYR A 1 93 ? -0.233 -2.929 -1.164 1.00 97.25 93 TYR A CA 1
ATOM 731 C C . TYR A 1 93 ? -1.175 -2.695 -2.350 1.00 97.25 93 TYR A C 1
ATOM 733 O O . TYR A 1 93 ? -0.797 -2.997 -3.477 1.00 97.25 93 TYR A O 1
ATOM 741 N N . THR A 1 94 ? -2.356 -2.115 -2.123 1.00 98.50 94 THR A N 1
ATOM 742 C CA . THR A 1 94 ? -3.242 -1.675 -3.210 1.00 98.50 94 THR A CA 1
ATOM 743 C C . THR A 1 94 ? -2.630 -0.502 -3.981 1.00 98.50 94 THR A C 1
ATOM 745 O O . THR A 1 94 ? -2.612 -0.545 -5.206 1.00 98.50 94 THR A O 1
ATOM 748 N N . LEU A 1 95 ? -2.044 0.493 -3.301 1.00 97.06 95 LEU A N 1
ATOM 749 C CA . LEU A 1 95 ? -1.327 1.596 -3.963 1.00 97.06 95 LEU A CA 1
ATOM 750 C C . LEU A 1 95 ? -0.143 1.092 -4.804 1.00 97.06 95 LEU A C 1
ATOM 752 O O . LEU A 1 95 ? 0.043 1.529 -5.937 1.00 97.06 95 LEU A O 1
ATOM 756 N N . LEU A 1 96 ? 0.630 0.135 -4.280 1.00 96.00 96 LEU A N 1
ATOM 757 C CA . LEU A 1 96 ? 1.722 -0.485 -5.038 1.00 96.00 96 LEU A CA 1
ATOM 758 C C . LEU A 1 96 ? 1.199 -1.296 -6.233 1.00 96.00 96 LEU A C 1
ATOM 760 O O . LEU A 1 96 ? 1.801 -1.261 -7.300 1.00 96.00 96 LEU A O 1
ATOM 764 N N . ALA A 1 97 ? 0.075 -2.005 -6.082 1.00 97.88 97 ALA A N 1
ATOM 765 C CA . ALA A 1 97 ? -0.550 -2.731 -7.187 1.00 97.88 97 ALA A CA 1
ATOM 766 C C . ALA A 1 97 ? -1.011 -1.790 -8.311 1.00 97.88 97 ALA A C 1
ATOM 768 O O . ALA A 1 97 ? -0.837 -2.133 -9.475 1.00 97.88 97 ALA A O 1
ATOM 769 N N . MET A 1 98 ? -1.550 -0.610 -7.977 1.00 98.06 98 MET A N 1
ATOM 770 C CA . MET A 1 98 ? -1.915 0.408 -8.972 1.00 98.06 98 MET A CA 1
ATOM 771 C C . MET A 1 98 ? -0.693 0.857 -9.781 1.00 98.06 98 MET A C 1
ATOM 773 O O . MET A 1 98 ? -0.743 0.860 -11.004 1.00 98.06 98 MET A O 1
ATOM 777 N N . ASN A 1 99 ? 0.433 1.139 -9.117 1.00 96.06 99 ASN A N 1
ATOM 778 C CA . ASN A 1 99 ? 1.679 1.485 -9.806 1.00 96.06 99 ASN A CA 1
ATOM 779 C C . ASN A 1 99 ? 2.149 0.373 -10.763 1.00 96.06 99 ASN A C 1
ATOM 781 O O . ASN A 1 99 ? 2.501 0.642 -11.908 1.00 96.06 99 ASN A O 1
ATOM 785 N N . GLU A 1 100 ? 2.148 -0.880 -10.306 1.00 96.62 100 GLU A N 1
ATOM 786 C CA . GLU A 1 100 ? 2.569 -2.022 -11.130 1.00 96.62 100 GLU A CA 1
ATOM 787 C C . GLU A 1 100 ? 1.618 -2.285 -12.305 1.00 96.62 100 GLU A C 1
ATOM 789 O O . GLU A 1 100 ? 2.065 -2.671 -13.385 1.00 96.62 100 GLU A O 1
ATOM 794 N N . HIS A 1 101 ? 0.318 -2.050 -12.117 1.00 96.62 101 HIS A N 1
ATOM 795 C CA . HIS A 1 101 ? -0.661 -2.079 -13.199 1.00 96.62 101 HIS A CA 1
ATOM 796 C C . HIS A 1 101 ? -0.338 -1.017 -14.253 1.00 96.62 101 HIS A C 1
ATOM 798 O O . HIS A 1 101 ? -0.170 -1.364 -15.418 1.00 96.62 101 HIS A O 1
ATOM 804 N N . ASP A 1 102 ? -0.142 0.239 -13.846 1.00 96.44 102 ASP A N 1
ATOM 805 C CA . ASP A 1 102 ? 0.163 1.334 -14.772 1.00 96.44 102 ASP A CA 1
ATOM 806 C C . ASP A 1 102 ? 1.476 1.103 -15.542 1.00 96.44 102 ASP A C 1
ATOM 808 O O . ASP A 1 102 ? 1.587 1.477 -16.711 1.00 96.44 102 ASP A O 1
ATOM 812 N N . ILE A 1 103 ? 2.486 0.489 -14.910 1.00 93.06 103 ILE A N 1
ATOM 813 C CA . ILE A 1 103 ? 3.729 0.073 -15.583 1.00 93.06 103 ILE A CA 1
ATOM 814 C C . ILE A 1 103 ? 3.430 -0.980 -16.652 1.00 93.06 103 ILE A C 1
ATOM 816 O O . ILE A 1 103 ? 3.915 -0.865 -17.780 1.00 93.06 103 ILE A O 1
ATOM 820 N N . LYS A 1 104 ? 2.637 -1.998 -16.306 1.00 92.19 104 LYS A N 1
ATOM 821 C CA . LYS A 1 104 ? 2.294 -3.094 -17.212 1.00 92.19 104 LYS A CA 1
ATOM 822 C C . LYS A 1 104 ? 1.501 -2.606 -18.426 1.00 92.19 104 LYS A C 1
ATOM 824 O O . LYS A 1 104 ? 1.877 -2.941 -19.546 1.00 92.19 104 LYS A O 1
ATOM 829 N N . GLU A 1 105 ? 0.464 -1.794 -18.225 1.00 92.50 105 GLU A N 1
ATOM 830 C CA . GLU A 1 105 ? -0.367 -1.294 -19.330 1.00 92.50 105 GLU A CA 1
ATOM 831 C C . GLU A 1 105 ? 0.456 -0.438 -20.306 1.00 92.50 105 GLU A C 1
ATOM 833 O O . GLU A 1 105 ? 0.405 -0.656 -21.514 1.00 92.50 105 GLU A O 1
ATOM 838 N N . LYS A 1 106 ? 1.332 0.444 -19.800 1.00 91.31 106 LYS A N 1
ATOM 839 C CA . LYS A 1 106 ? 2.249 1.230 -20.650 1.00 91.31 106 LYS A CA 1
ATOM 840 C C . LYS A 1 106 ? 3.204 0.354 -21.464 1.00 91.31 106 LYS A C 1
ATOM 842 O O . LYS A 1 106 ? 3.518 0.671 -22.612 1.00 91.31 106 LYS A O 1
ATOM 847 N N . MET A 1 107 ? 3.698 -0.738 -20.878 1.00 85.25 107 MET A N 1
ATOM 848 C CA . MET A 1 107 ? 4.545 -1.693 -21.597 1.00 85.25 107 MET A CA 1
ATOM 849 C C . MET A 1 107 ? 3.775 -2.408 -22.709 1.00 85.25 107 MET A C 1
ATOM 851 O O . MET A 1 107 ? 4.335 -2.631 -23.781 1.00 85.25 107 MET A O 1
ATOM 855 N N . ASP A 1 108 ? 2.519 -2.774 -22.479 1.00 83.50 108 ASP A N 1
ATOM 856 C CA . ASP A 1 108 ? 1.719 -3.493 -23.470 1.00 83.50 108 ASP A CA 1
ATOM 857 C C . ASP A 1 108 ? 1.243 -2.571 -24.609 1.00 83.50 108 ASP A C 1
ATOM 859 O O . ASP A 1 108 ? 1.285 -2.982 -25.771 1.00 83.50 108 ASP A O 1
ATOM 863 N N . GLU A 1 109 ? 0.945 -1.299 -24.323 1.00 80.19 109 GLU A N 1
ATOM 864 C CA . GLU A 1 109 ? 0.712 -0.263 -25.342 1.00 80.19 109 GLU A CA 1
ATOM 865 C C . GLU A 1 109 ? 1.918 -0.112 -26.285 1.00 80.19 109 GLU A C 1
ATOM 867 O O . GLU A 1 109 ? 1.752 -0.159 -27.505 1.00 80.19 109 GLU A O 1
ATOM 872 N N . SER A 1 110 ? 3.142 -0.029 -25.747 1.00 74.75 110 SER A N 1
ATOM 873 C CA . SER A 1 110 ? 4.359 0.117 -26.568 1.00 74.75 110 SER A CA 1
ATOM 874 C C . SER A 1 110 ? 4.625 -1.063 -27.512 1.00 74.75 110 SER A C 1
ATOM 876 O O . SER A 1 110 ? 5.111 -0.867 -28.621 1.00 74.75 110 SER A O 1
ATOM 878 N N . LYS A 1 111 ? 4.244 -2.288 -27.123 1.00 71.31 111 LYS A N 1
ATOM 879 C CA . LYS A 1 111 ? 4.374 -3.481 -27.982 1.00 71.31 111 LYS A CA 1
ATOM 880 C C . LYS A 1 111 ? 3.344 -3.506 -29.109 1.00 71.31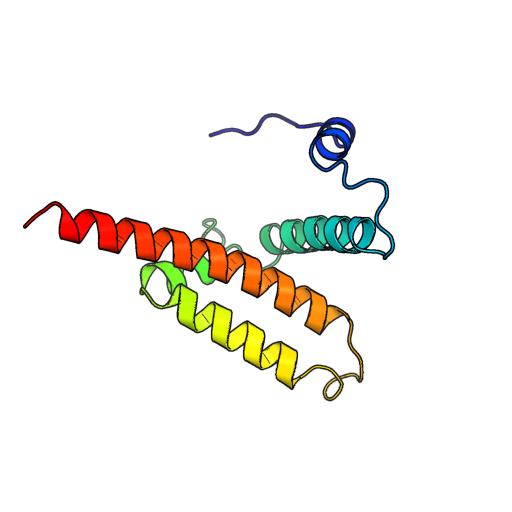 111 LYS A C 1
ATOM 882 O O . LYS A 1 111 ? 3.550 -4.196 -30.102 1.00 71.31 111 LYS A O 1
ATOM 887 N N . SER A 1 112 ? 2.219 -2.812 -28.941 1.00 66.88 112 SER A N 1
ATOM 888 C CA . SER A 1 112 ? 1.143 -2.774 -29.935 1.00 66.88 112 SER A CA 1
ATOM 889 C C . SER A 1 112 ? 1.420 -1.800 -31.084 1.00 66.88 112 SER A C 1
ATOM 891 O O . SER A 1 112 ? 0.915 -2.010 -32.181 1.00 66.88 112 SER A O 1
ATOM 893 N N . THR A 1 113 ? 2.244 -0.773 -30.853 1.00 60.41 113 THR A N 1
ATOM 894 C CA . THR A 1 113 ? 2.634 0.229 -31.860 1.00 60.41 113 THR A CA 1
ATOM 895 C C . THR A 1 113 ? 3.809 -0.188 -32.745 1.00 60.41 113 THR A C 1
ATOM 897 O O . THR A 1 113 ? 4.051 0.463 -33.758 1.00 60.41 113 THR A O 1
ATOM 900 N N . ASP A 1 114 ? 4.514 -1.263 -32.384 1.00 57.00 114 ASP A N 1
ATOM 901 C CA . ASP A 1 114 ? 5.661 -1.800 -33.131 1.00 57.00 114 ASP A CA 1
ATOM 902 C C . ASP A 1 114 ? 5.274 -2.917 -34.132 1.00 57.00 114 ASP A C 1
ATOM 904 O O . ASP A 1 114 ? 6.158 -3.568 -34.694 1.00 57.00 114 ASP A O 1
ATOM 908 N N . ASN A 1 115 ? 3.971 -3.134 -34.372 1.00 48.34 115 ASN A N 1
ATOM 909 C CA . ASN A 1 115 ? 3.433 -4.068 -35.375 1.00 48.34 115 ASN A CA 1
ATOM 910 C C . ASN A 1 115 ? 2.725 -3.350 -36.528 1.00 48.34 115 ASN A C 1
ATOM 912 O O . ASN A 1 115 ? 1.829 -2.522 -36.249 1.00 48.34 115 ASN A O 1
#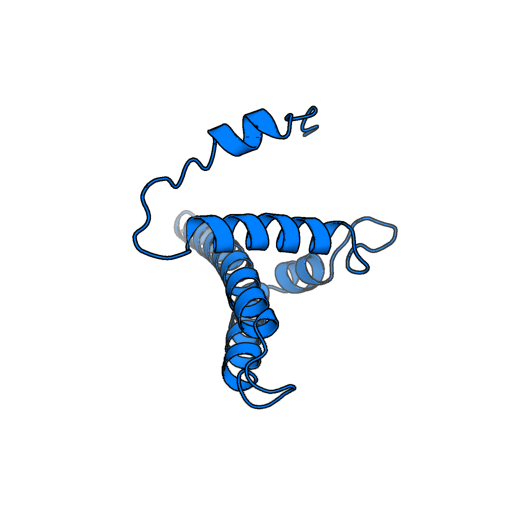

Radius of gyration: 17.28 Å; Cα contacts (8 Å, |Δi|>4): 59; chains: 1; bou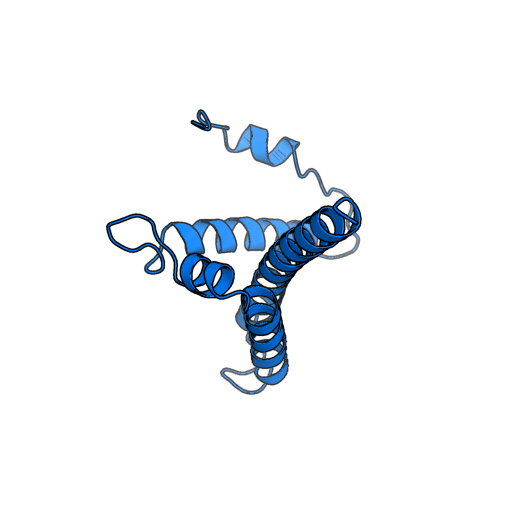nding box: 42×38×52 Å

Mean predicted aligned error: 9.08 Å

Organism: NCBI:txid408172

Sequence (115 aa):
MKFNNITSDEIDNIMNITNTKFNEAENIKQLTKYVEKTYSGHYTSANGIQSMDLISSSGRGLDFCLGNVLKYASRYGKKNGANREDLMKIIHYTLLAMNEHDIKEKMDESKSTDN

InterPro domains:
  IPR021739 SaV-like [PF11753] (38-93)